Protein AF-A0A535UM42-F1 (afdb_monomer)

Structure (mmCIF, N/CA/C/O backbone):
data_AF-A0A535UM42-F1
#
_entry.id   AF-A0A535UM42-F1
#
loop_
_atom_site.group_PDB
_atom_site.id
_atom_site.type_symbol
_atom_site.label_atom_id
_atom_site.label_alt_id
_atom_site.label_comp_id
_atom_site.label_asym_id
_atom_site.label_entity_id
_atom_site.label_seq_id
_atom_site.pdbx_PDB_ins_code
_atom_site.Cartn_x
_atom_site.Cartn_y
_atom_site.Cartn_z
_atom_site.occupancy
_atom_site.B_iso_or_equiv
_atom_site.auth_seq_id
_atom_site.auth_comp_id
_atom_site.auth_asym_id
_atom_site.auth_atom_id
_atom_site.pdbx_PDB_model_num
ATOM 1 N N . MET A 1 1 ? -5.999 -34.516 -8.305 1.00 43.16 1 MET A N 1
ATOM 2 C CA . MET A 1 1 ? -6.996 -33.523 -7.852 1.00 43.16 1 MET A CA 1
ATOM 3 C C . MET A 1 1 ? -6.988 -32.367 -8.840 1.00 43.16 1 MET A C 1
ATOM 5 O O . MET A 1 1 ? -6.041 -31.592 -8.797 1.00 43.16 1 MET A O 1
ATOM 9 N N . PRO A 1 2 ? -7.927 -32.287 -9.797 1.00 43.88 2 PRO A N 1
ATOM 10 C CA . PRO A 1 2 ? -8.002 -31.132 -10.685 1.00 43.88 2 PRO A CA 1
ATOM 11 C C . PRO A 1 2 ? -8.556 -29.929 -9.908 1.00 43.88 2 PRO A C 1
ATOM 13 O O . PRO A 1 2 ? -9.569 -30.045 -9.222 1.00 43.88 2 PRO A O 1
ATOM 16 N N . LEU A 1 3 ? -7.869 -28.789 -9.988 1.00 51.19 3 LEU A N 1
ATOM 17 C CA . LEU A 1 3 ? -8.330 -27.525 -9.419 1.00 51.19 3 LEU A CA 1
ATOM 18 C C . LEU A 1 3 ? -9.319 -26.893 -10.398 1.00 51.19 3 LEU A C 1
ATOM 20 O O . LEU A 1 3 ? -8.934 -26.428 -11.470 1.00 51.19 3 LEU A O 1
ATOM 24 N N . THR A 1 4 ? -10.599 -26.903 -10.044 1.00 70.12 4 THR A N 1
ATOM 25 C CA . THR A 1 4 ? -11.629 -26.193 -10.804 1.00 70.12 4 THR A CA 1
ATOM 26 C C . THR A 1 4 ? -11.420 -24.686 -10.624 1.00 70.12 4 THR A C 1
ATOM 28 O O . THR A 1 4 ? -11.377 -24.226 -9.479 1.00 70.12 4 THR A O 1
ATOM 31 N N . PRO A 1 5 ? -11.279 -23.896 -11.704 1.00 67.00 5 PRO A N 1
ATOM 32 C CA . PRO A 1 5 ? -11.129 -22.452 -11.583 1.00 67.00 5 PRO A CA 1
ATOM 33 C C . PRO A 1 5 ? -12.396 -21.833 -10.963 1.00 67.00 5 PRO A C 1
ATOM 35 O O . PRO A 1 5 ? -13.506 -22.277 -11.276 1.00 67.00 5 PRO A O 1
ATOM 38 N N . PRO A 1 6 ? -12.254 -20.823 -10.083 1.00 68.94 6 PRO A N 1
ATOM 39 C CA . PRO A 1 6 ? -13.384 -20.207 -9.400 1.00 68.94 6 PRO A CA 1
ATOM 40 C C . PRO A 1 6 ? -14.360 -19.604 -10.409 1.00 68.94 6 PRO A C 1
ATOM 42 O O . PRO A 1 6 ? -13.965 -19.008 -11.417 1.00 68.94 6 PRO A O 1
ATOM 45 N N . SER A 1 7 ? -15.656 -19.762 -10.141 1.00 79.19 7 SER A N 1
ATOM 46 C CA . SER A 1 7 ? -16.678 -19.277 -11.058 1.00 79.19 7 SER A CA 1
ATOM 47 C C . SER A 1 7 ? -16.672 -17.747 -11.106 1.00 79.19 7 SER A C 1
ATOM 49 O O . SER A 1 7 ? -16.375 -17.069 -10.121 1.00 79.19 7 SER A O 1
ATOM 51 N N . ARG A 1 8 ? -17.087 -17.167 -12.241 1.00 66.38 8 ARG A N 1
ATOM 52 C CA . ARG A 1 8 ? -17.310 -15.712 -12.372 1.00 66.38 8 ARG A CA 1
ATOM 53 C C . ARG A 1 8 ? -18.204 -15.167 -11.244 1.00 66.38 8 ARG A C 1
ATOM 55 O O . ARG A 1 8 ? -18.044 -14.024 -10.835 1.00 66.38 8 ARG A O 1
ATOM 62 N N . ARG A 1 9 ? -19.134 -15.979 -10.727 1.00 69.19 9 ARG A N 1
ATOM 63 C CA . ARG A 1 9 ? -20.017 -15.623 -9.607 1.00 69.19 9 ARG A CA 1
ATOM 64 C C . ARG A 1 9 ? -19.273 -15.530 -8.276 1.00 69.19 9 ARG A C 1
ATOM 66 O O . ARG A 1 9 ? -19.577 -14.629 -7.501 1.00 69.19 9 ARG A O 1
ATOM 73 N N . ASP A 1 10 ? -18.293 -16.398 -8.044 1.00 65.94 10 ASP A N 1
ATOM 74 C CA . ASP A 1 10 ? -17.442 -16.345 -6.851 1.00 65.94 10 ASP A CA 1
ATOM 75 C C . ASP A 1 10 ? -16.506 -15.140 -6.911 1.00 65.94 10 ASP A C 1
ATOM 77 O O . ASP A 1 10 ? -16.417 -14.388 -5.948 1.00 65.94 10 ASP A O 1
ATOM 81 N N . LEU A 1 11 ? -15.924 -14.865 -8.082 1.00 66.00 11 LEU A N 1
ATOM 82 C CA . LEU A 1 11 ? -15.134 -13.652 -8.324 1.00 66.00 11 LEU A CA 1
ATOM 83 C C . LEU A 1 11 ? -15.949 -12.369 -8.105 1.00 66.00 11 LEU A C 1
ATOM 85 O O . LEU 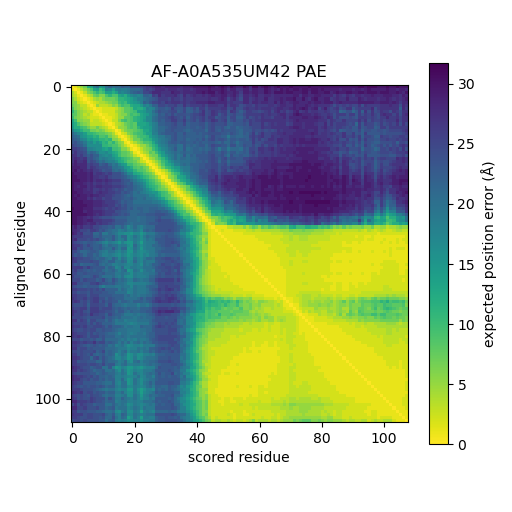A 1 11 ? -15.449 -11.424 -7.503 1.00 66.00 11 LEU A O 1
ATOM 89 N N . LEU A 1 12 ? -17.212 -12.329 -8.542 1.00 67.88 12 LEU A N 1
ATOM 90 C CA . LEU A 1 12 ? -18.098 -11.180 -8.320 1.00 67.88 12 LEU A CA 1
ATOM 91 C C . LEU A 1 12 ? -18.552 -11.058 -6.860 1.00 67.88 12 LEU A C 1
ATOM 93 O O . LEU A 1 12 ? -18.670 -9.944 -6.357 1.00 67.88 12 LEU A O 1
ATOM 97 N N . ARG A 1 13 ? -18.775 -12.172 -6.154 1.00 60.50 13 ARG A N 1
ATOM 98 C CA . ARG A 1 13 ? -19.136 -12.158 -4.730 1.00 60.50 13 ARG A CA 1
ATOM 99 C C . ARG A 1 13 ? -17.964 -11.668 -3.875 1.00 60.50 13 ARG A C 1
ATOM 101 O O . ARG A 1 13 ? -18.158 -10.775 -3.054 1.00 60.50 13 ARG A O 1
ATOM 108 N N . THR A 1 14 ? -16.751 -12.149 -4.131 1.00 57.66 14 THR A N 1
ATOM 109 C CA . THR A 1 14 ? -15.534 -11.663 -3.460 1.00 57.66 14 THR A CA 1
ATOM 110 C C . THR A 1 14 ? -15.194 -10.227 -3.877 1.00 57.66 14 THR A C 1
ATOM 112 O O . THR A 1 14 ? -14.851 -9.401 -3.036 1.00 57.66 14 THR A O 1
ATOM 115 N N . GLY A 1 15 ? -15.387 -9.878 -5.154 1.00 50.38 15 GLY A N 1
ATOM 116 C CA . GLY A 1 15 ? -15.201 -8.518 -5.669 1.00 50.38 15 GLY A CA 1
ATOM 117 C C . GLY A 1 15 ? -16.194 -7.503 -5.094 1.00 50.38 15 GLY A C 1
ATOM 118 O O . GLY A 1 15 ? -15.824 -6.360 -4.849 1.00 50.38 15 GLY A O 1
ATOM 119 N N . SER A 1 16 ? -17.433 -7.912 -4.801 1.00 51.22 16 SER A N 1
ATOM 120 C CA . SER A 1 16 ? -18.438 -7.043 -4.170 1.00 51.22 16 SER A CA 1
ATOM 121 C C . SER A 1 16 ? -18.117 -6.705 -2.708 1.00 51.22 16 SER A C 1
ATOM 123 O O . SER A 1 16 ? -18.432 -5.604 -2.258 1.00 51.22 16 SER A O 1
ATOM 125 N N . ALA A 1 17 ? -17.415 -7.592 -1.993 1.00 51.47 17 ALA A N 1
ATOM 126 C CA . ALA A 1 17 ? -16.904 -7.307 -0.652 1.00 51.47 17 ALA A CA 1
ATOM 127 C C . ALA A 1 17 ? -15.760 -6.272 -0.675 1.00 51.47 17 ALA A C 1
ATOM 129 O O . ALA A 1 17 ? -15.673 -5.438 0.220 1.00 51.47 17 ALA A O 1
ATOM 130 N N . LEU A 1 18 ? -14.937 -6.272 -1.731 1.00 47.34 18 LEU A N 1
ATOM 131 C CA . LEU A 1 18 ? -13.867 -5.286 -1.942 1.00 47.34 18 LEU A CA 1
ATOM 132 C C . LEU A 1 18 ? -14.400 -3.942 -2.473 1.00 47.34 18 LEU A C 1
ATOM 134 O O . LEU A 1 18 ? -13.938 -2.883 -2.054 1.00 47.34 18 LEU A O 1
ATOM 138 N N . ALA A 1 19 ? -15.416 -3.957 -3.341 1.00 44.16 19 ALA A N 1
ATOM 139 C CA . ALA A 1 19 ? -16.046 -2.741 -3.866 1.00 44.16 19 ALA A CA 1
ATOM 140 C C . ALA A 1 19 ? -16.852 -1.971 -2.800 1.00 44.16 19 ALA A C 1
ATOM 142 O O . ALA A 1 19 ? -16.964 -0.746 -2.875 1.00 44.16 19 ALA A O 1
ATOM 143 N N . GLY A 1 20 ? -17.370 -2.661 -1.778 1.00 44.41 20 GLY A N 1
ATOM 144 C CA . GLY A 1 20 ? -18.092 -2.037 -0.665 1.00 44.41 20 GLY A CA 1
ATOM 145 C C . GLY A 1 20 ? -17.234 -1.102 0.196 1.00 44.41 20 GLY A C 1
ATOM 146 O O . GLY A 1 20 ? -17.762 -0.146 0.757 1.00 44.41 20 GLY A O 1
ATOM 147 N N . ALA A 1 21 ? -15.916 -1.319 0.254 1.00 46.62 21 ALA A N 1
ATOM 148 C CA . ALA A 1 21 ? -15.001 -0.466 1.016 1.00 46.62 21 ALA A CA 1
ATOM 149 C C . ALA A 1 21 ? -14.647 0.849 0.290 1.00 46.62 21 ALA A C 1
ATOM 151 O O . ALA A 1 21 ? -14.282 1.827 0.935 1.00 46.62 21 ALA A O 1
ATOM 152 N N . VAL A 1 22 ? -14.798 0.905 -1.040 1.00 47.25 22 VAL A N 1
ATOM 153 C CA . VAL A 1 22 ? -14.479 2.095 -1.858 1.00 47.25 22 VAL A CA 1
ATOM 154 C C . VAL A 1 22 ? -15.709 2.999 -2.065 1.00 47.25 22 VAL A C 1
ATOM 156 O O . VAL A 1 22 ? -15.577 4.180 -2.377 1.00 47.25 22 VAL A O 1
ATOM 159 N N . ALA A 1 23 ? -16.922 2.491 -1.828 1.00 44.56 23 ALA A N 1
ATOM 160 C CA . ALA A 1 23 ? -18.171 3.209 -2.102 1.00 44.56 23 ALA A CA 1
ATOM 161 C C . ALA A 1 23 ? -18.612 4.222 -1.022 1.00 44.56 23 ALA A C 1
ATOM 163 O O . ALA A 1 23 ? -19.645 4.868 -1.189 1.00 44.56 23 ALA A O 1
ATOM 164 N N . LEU A 1 24 ? -17.858 4.408 0.067 1.00 51.00 24 LEU A N 1
ATOM 165 C CA . LEU A 1 24 ? -18.220 5.369 1.125 1.00 51.00 24 LEU A CA 1
ATOM 166 C C . LEU A 1 24 ? -17.701 6.801 0.887 1.00 51.00 24 LEU A C 1
ATOM 168 O O . LEU A 1 24 ? -17.982 7.681 1.693 1.00 51.00 24 LEU A O 1
ATOM 172 N N . GLY A 1 25 ? -16.983 7.061 -0.214 1.00 48.00 25 GLY A N 1
ATOM 173 C CA . GLY A 1 25 ? -16.329 8.357 -0.454 1.00 48.00 25 GLY A CA 1
ATOM 174 C C . GLY A 1 25 ? -16.823 9.197 -1.639 1.00 48.00 25 GLY A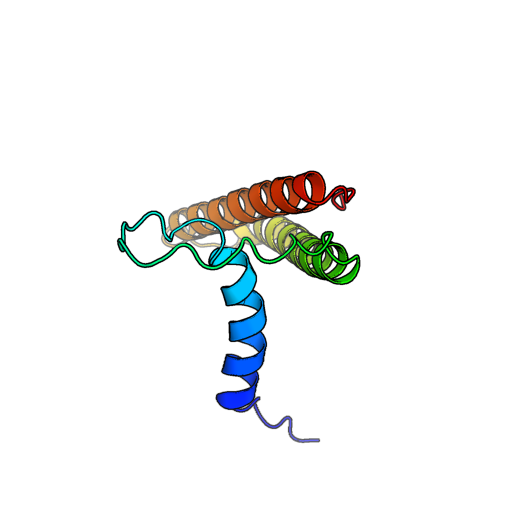 C 1
ATOM 175 O O . GLY A 1 25 ? -16.355 10.320 -1.783 1.00 48.00 25 GLY A O 1
ATOM 176 N N . ALA A 1 26 ? -17.719 8.703 -2.504 1.00 46.78 26 ALA A N 1
ATOM 177 C CA . ALA A 1 26 ? -17.921 9.322 -3.828 1.00 46.78 26 ALA A CA 1
ATOM 178 C C . ALA A 1 26 ? -19.379 9.539 -4.282 1.00 46.78 26 ALA A C 1
ATOM 180 O O . ALA A 1 26 ? -19.624 9.704 -5.473 1.00 46.78 26 ALA A O 1
ATOM 181 N N . CYS A 1 27 ? -20.347 9.614 -3.366 1.00 42.75 27 CYS A N 1
ATOM 182 C CA . CYS A 1 27 ? -21.722 10.016 -3.706 1.00 42.75 27 CYS A CA 1
ATOM 183 C C . CYS A 1 27 ? -22.076 11.389 -3.115 1.00 42.75 27 CYS A C 1
ATOM 185 O O . CYS A 1 27 ? -23.105 11.561 -2.468 1.00 42.75 27 CYS A O 1
ATOM 187 N N . GLY A 1 28 ? -21.214 12.382 -3.350 1.00 49.31 28 GLY A N 1
ATOM 188 C CA . GLY A 1 28 ? -21.580 13.797 -3.282 1.00 49.31 28 GLY A CA 1
ATOM 189 C C . GLY A 1 28 ? -22.345 14.181 -4.547 1.00 49.31 28 GLY A C 1
ATOM 190 O O . GLY A 1 28 ? -21.782 14.785 -5.452 1.00 49.31 28 GLY A O 1
ATOM 191 N N . GLY A 1 29 ? -23.604 13.759 -4.643 1.00 39.69 29 GLY A N 1
ATOM 192 C CA . GLY A 1 29 ? -24.477 14.029 -5.782 1.00 39.69 29 GLY A CA 1
ATOM 193 C C . GLY A 1 29 ? -25.897 14.276 -5.298 1.00 39.69 29 GLY A C 1
ATOM 194 O O . GLY A 1 29 ? -26.603 13.350 -4.912 1.00 39.69 29 GLY A O 1
ATOM 195 N N . SER A 1 30 ? -26.278 15.547 -5.281 1.00 50.06 30 SER A N 1
ATOM 196 C CA . SER A 1 30 ? -27.561 16.085 -4.846 1.00 50.06 30 SER A CA 1
ATOM 197 C C . SER A 1 30 ? -28.753 15.381 -5.503 1.00 50.06 30 SER A C 1
ATOM 199 O O . SER A 1 30 ? -29.019 15.577 -6.686 1.00 50.06 30 SER A O 1
ATOM 201 N N . VAL A 1 31 ? -29.529 14.633 -4.719 1.00 43.78 31 VAL A N 1
ATOM 202 C CA . VAL A 1 31 ? -30.914 14.290 -5.058 1.00 43.78 31 VAL A CA 1
ATOM 203 C C . VAL A 1 31 ? -31.786 14.789 -3.914 1.00 43.78 31 VAL A C 1
ATOM 205 O O . VAL A 1 31 ? -31.763 14.248 -2.811 1.00 43.78 31 VAL A O 1
ATOM 208 N N . ALA A 1 32 ? -32.519 15.870 -4.178 1.00 49.59 32 ALA A N 1
ATOM 209 C CA . ALA A 1 32 ? -33.555 16.393 -3.301 1.00 49.59 32 ALA A CA 1
ATOM 210 C C . ALA A 1 32 ? -34.726 15.396 -3.256 1.00 49.59 32 ALA A C 1
ATOM 212 O O . ALA A 1 32 ? -35.654 15.454 -4.056 1.00 49.59 32 ALA A O 1
ATOM 213 N N . GLY A 1 33 ? -34.647 14.445 -2.331 1.00 43.00 33 GLY A N 1
ATOM 214 C CA . GLY A 1 33 ? -35.748 13.601 -1.875 1.00 43.00 33 GLY A CA 1
ATOM 215 C C . GLY A 1 33 ? -35.813 13.666 -0.347 1.00 43.00 33 GLY A C 1
ATOM 216 O O . GLY A 1 33 ? -34.818 14.055 0.271 1.00 43.00 33 GLY A O 1
ATOM 217 N N . PRO A 1 34 ? -36.956 13.337 0.286 1.00 45.47 34 PRO A N 1
ATOM 218 C CA . PRO A 1 34 ? -37.078 13.380 1.740 1.00 45.47 34 PRO A CA 1
ATOM 219 C C . PRO A 1 34 ? -35.934 12.578 2.356 1.00 45.47 34 PRO A C 1
ATOM 221 O O . PRO A 1 34 ? -35.750 11.406 2.024 1.00 45.47 34 PRO A O 1
ATOM 224 N N . ALA A 1 35 ? -35.140 13.253 3.192 1.00 47.53 35 ALA A N 1
ATOM 225 C CA . ALA A 1 35 ? -33.934 12.699 3.783 1.00 47.53 35 ALA A CA 1
ATOM 226 C C . ALA A 1 35 ? -34.261 11.322 4.382 1.00 47.53 35 ALA A C 1
ATOM 228 O O . ALA A 1 35 ? -35.098 11.250 5.292 1.00 47.53 35 ALA A O 1
ATOM 229 N N . PRO A 1 36 ? -33.660 10.219 3.893 1.00 46.38 36 PRO A N 1
ATOM 230 C CA . PRO A 1 36 ? -33.799 8.956 4.586 1.00 46.38 36 PRO A CA 1
ATOM 231 C C . PRO A 1 36 ? -33.245 9.200 5.984 1.00 46.38 36 PRO A 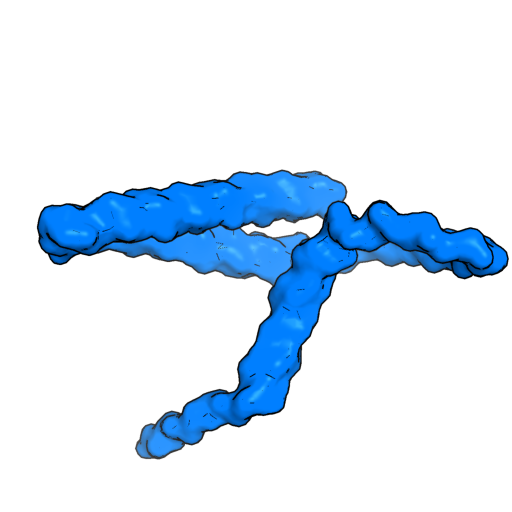C 1
ATOM 233 O O . PRO A 1 36 ? -32.105 9.645 6.129 1.00 46.38 36 PRO A O 1
ATOM 236 N N . LYS A 1 37 ? -34.095 8.994 7.002 1.00 46.94 37 LYS A N 1
ATOM 237 C CA . LYS A 1 37 ? -33.716 9.052 8.417 1.00 46.94 37 LYS A CA 1
ATOM 238 C C . LYS A 1 37 ? -32.334 8.436 8.540 1.00 46.94 37 LYS A C 1
ATOM 240 O O . LYS A 1 37 ? -32.174 7.284 8.135 1.00 46.94 37 LYS A O 1
ATOM 245 N N . ALA A 1 38 ? -31.373 9.226 9.023 1.00 50.62 38 ALA A N 1
ATOM 246 C CA . ALA A 1 38 ? -29.997 8.807 9.212 1.00 50.62 38 ALA A CA 1
ATOM 247 C C . ALA A 1 38 ? -30.009 7.410 9.832 1.00 50.62 38 ALA A C 1
ATOM 249 O O . ALA A 1 38 ? -30.413 7.222 10.982 1.00 50.62 38 ALA A O 1
ATOM 250 N N . ARG A 1 39 ? -29.682 6.409 9.010 1.00 44.59 39 ARG A N 1
ATOM 251 C CA . ARG A 1 39 ? -29.536 5.036 9.464 1.00 44.59 39 ARG A CA 1
ATOM 252 C C . ARG A 1 39 ? -28.442 5.117 10.508 1.00 44.59 39 ARG A C 1
ATOM 254 O O . ARG A 1 39 ? -27.360 5.597 10.176 1.00 44.59 39 ARG A O 1
ATOM 261 N N . ALA A 1 40 ? -28.766 4.743 11.747 1.00 45.91 40 ALA A N 1
ATOM 262 C CA . ALA A 1 40 ? -27.811 4.685 12.841 1.00 45.91 40 ALA A CA 1
ATOM 263 C C . ALA A 1 40 ? -26.487 4.164 12.282 1.00 45.91 40 ALA A C 1
ATOM 265 O O . ALA A 1 40 ? -26.459 3.083 11.684 1.00 45.91 40 ALA A O 1
ATOM 266 N N . THR A 1 41 ? -25.443 4.989 12.361 1.00 46.69 41 THR A N 1
ATOM 267 C CA . THR A 1 41 ? -24.089 4.620 11.971 1.00 46.69 41 THR A CA 1
ATOM 268 C C . THR A 1 41 ? -23.741 3.404 12.805 1.00 46.69 41 THR A C 1
ATOM 270 O O . THR A 1 41 ? -23.450 3.535 13.993 1.00 46.69 41 THR A O 1
ATOM 273 N N . ALA A 1 42 ? -23.894 2.214 12.221 1.00 54.91 42 ALA A N 1
ATOM 274 C CA . ALA A 1 42 ? -23.492 0.983 12.865 1.00 54.91 42 ALA A CA 1
ATOM 275 C C . ALA A 1 42 ? -22.035 1.184 13.264 1.00 54.91 42 ALA A C 1
ATOM 277 O O . ALA A 1 42 ? -21.212 1.544 12.418 1.00 54.91 42 ALA A O 1
ATOM 278 N N . THR A 1 43 ? -21.749 1.034 14.555 1.00 58.78 43 THR A N 1
ATOM 279 C CA . THR A 1 43 ? -20.387 1.057 15.074 1.00 58.78 43 THR A CA 1
ATOM 280 C C . THR A 1 43 ? -19.545 0.174 14.157 1.00 58.78 43 THR A C 1
ATOM 282 O O . THR A 1 43 ? -19.988 -0.947 13.869 1.00 58.78 43 THR A O 1
ATOM 285 N N . PRO A 1 44 ? -18.401 0.658 13.637 1.00 58.34 44 PRO A N 1
ATOM 286 C CA . PRO A 1 44 ? -17.529 -0.145 12.799 1.00 58.34 44 PRO A CA 1
ATOM 287 C C . PRO A 1 44 ? -17.360 -1.530 13.407 1.00 58.34 44 PRO A C 1
ATOM 289 O O . PRO A 1 44 ? -16.917 -1.670 14.546 1.00 58.34 44 PRO A O 1
ATOM 292 N N . THR A 1 45 ? -17.815 -2.557 12.694 1.00 76.12 45 THR A N 1
ATOM 293 C CA . THR A 1 45 ? -17.752 -3.910 13.246 1.00 76.12 45 THR A CA 1
ATOM 294 C C . THR A 1 45 ? -16.286 -4.319 13.361 1.00 76.12 45 THR A C 1
ATOM 296 O O . THR A 1 45 ? -15.490 -4.015 12.472 1.00 76.12 45 THR A O 1
ATOM 299 N N . ALA A 1 46 ? -15.924 -5.059 14.412 1.00 82.81 46 ALA A N 1
ATOM 300 C CA . ALA A 1 46 ? -14.594 -5.665 14.530 1.00 82.81 46 ALA A CA 1
ATOM 301 C C . ALA A 1 46 ? -14.205 -6.466 13.265 1.00 82.81 46 ALA A C 1
ATOM 303 O O . ALA A 1 46 ? -13.034 -6.530 12.901 1.00 82.81 46 ALA A O 1
ATOM 304 N N . GLY A 1 47 ? -15.197 -7.004 12.542 1.00 87.69 47 GLY A N 1
ATOM 305 C CA . GLY A 1 47 ? -15.005 -7.658 11.249 1.00 87.69 47 GLY A CA 1
ATOM 306 C C . GLY A 1 47 ? -14.508 -6.732 10.132 1.00 87.69 47 GLY A C 1
ATOM 307 O O . GLY A 1 47 ? -13.693 -7.162 9.323 1.00 87.69 47 GLY A O 1
ATOM 308 N N . ALA A 1 48 ? -14.937 -5.466 10.093 1.00 90.69 48 ALA A N 1
ATOM 309 C CA . ALA A 1 48 ? -14.445 -4.497 9.111 1.00 90.69 48 ALA A CA 1
ATOM 310 C C . ALA A 1 48 ? -12.966 -4.166 9.351 1.00 90.69 48 ALA A C 1
ATOM 312 O O . ALA A 1 48 ? -12.174 -4.202 8.413 1.00 90.69 48 ALA A O 1
ATOM 313 N N . VAL A 1 49 ? -12.585 -3.919 10.610 1.00 93.94 49 VAL A N 1
ATOM 314 C CA . VAL A 1 49 ? -11.178 -3.712 10.988 1.00 93.94 49 VAL A CA 1
ATOM 315 C C . VAL A 1 49 ? -10.341 -4.938 10.625 1.00 93.94 49 VAL A C 1
ATOM 317 O O . VAL A 1 49 ? -9.310 -4.791 9.980 1.00 93.94 49 VAL A O 1
ATOM 320 N N . HIS A 1 50 ? -10.814 -6.145 10.953 1.00 93.00 50 HIS A N 1
ATOM 321 C CA . HIS A 1 50 ? -10.107 -7.386 10.633 1.00 93.00 50 HIS A CA 1
ATOM 322 C C . HIS A 1 50 ? -9.886 -7.582 9.125 1.00 93.00 50 HIS A C 1
ATOM 324 O O . HIS A 1 50 ? -8.792 -7.946 8.705 1.00 93.00 50 HIS A O 1
ATOM 330 N N . LEU A 1 51 ? -10.902 -7.312 8.300 1.00 96.81 51 LEU A N 1
ATOM 331 C CA . LEU A 1 51 ? -10.797 -7.450 6.847 1.00 96.81 51 LEU A CA 1
ATOM 332 C C . LEU A 1 51 ? -9.827 -6.427 6.235 1.00 96.81 51 LEU A C 1
ATOM 334 O O . LEU A 1 51 ? -9.038 -6.773 5.356 1.00 96.81 51 LEU A O 1
ATOM 338 N N . LEU A 1 52 ? -9.861 -5.177 6.704 1.00 97.44 52 LEU A N 1
ATOM 339 C CA . LEU A 1 52 ? -8.920 -4.150 6.252 1.00 97.44 52 LEU A CA 1
ATOM 340 C C . LEU A 1 52 ? -7.482 -4.482 6.661 1.00 97.44 52 LEU A C 1
ATOM 342 O O . LEU A 1 52 ? -6.560 -4.256 5.881 1.00 97.44 52 LEU A O 1
ATOM 346 N N . ASP A 1 53 ? -7.291 -5.054 7.848 1.00 96.25 53 ASP A N 1
ATOM 347 C CA . ASP A 1 53 ? -5.970 -5.449 8.330 1.00 96.25 53 ASP A CA 1
ATOM 348 C C . ASP A 1 53 ? -5.395 -6.639 7.541 1.00 96.25 53 ASP A C 1
ATOM 350 O O . ASP A 1 53 ? -4.223 -6.639 7.170 1.00 96.25 53 ASP A O 1
ATOM 354 N N . GLN A 1 54 ? -6.234 -7.605 7.149 1.00 98.06 54 GLN A N 1
ATOM 355 C CA . GLN A 1 54 ? -5.827 -8.658 6.211 1.00 98.06 54 GLN A CA 1
ATOM 356 C C . GLN A 1 54 ? -5.380 -8.089 4.858 1.00 98.06 54 GLN A C 1
ATOM 358 O O . GLN A 1 54 ? -4.374 -8.535 4.305 1.00 98.06 54 GLN A O 1
ATOM 363 N N . ALA A 1 55 ? -6.093 -7.092 4.325 1.00 98.25 55 ALA A N 1
ATOM 364 C CA . ALA A 1 55 ? -5.672 -6.412 3.102 1.00 98.25 55 ALA A CA 1
ATOM 365 C C . ALA A 1 55 ? -4.330 -5.680 3.294 1.00 98.25 55 ALA A C 1
ATOM 367 O O . ALA A 1 55 ? -3.477 -5.724 2.409 1.00 98.25 55 ALA A O 1
ATOM 368 N N . LEU A 1 56 ? -4.101 -5.073 4.462 1.00 98.44 56 LEU A N 1
ATOM 369 C CA . LEU A 1 56 ? -2.847 -4.390 4.785 1.00 98.44 56 LEU A CA 1
ATOM 370 C C . LEU A 1 56 ? -1.649 -5.355 4.796 1.00 98.44 56 LEU A C 1
ATOM 372 O O . LEU A 1 56 ? -0.603 -5.043 4.225 1.00 98.44 56 LEU A O 1
ATOM 376 N N . VAL A 1 57 ? -1.821 -6.565 5.337 1.00 98.19 57 VAL A N 1
ATOM 377 C CA . VAL A 1 57 ? -0.801 -7.632 5.288 1.00 98.19 57 VAL A CA 1
ATOM 378 C C . VAL A 1 57 ? -0.454 -8.029 3.846 1.00 98.19 57 VAL A C 1
ATOM 380 O O . VAL A 1 57 ? 0.716 -8.271 3.522 1.00 98.19 57 VAL A O 1
ATOM 383 N N . VAL A 1 58 ? -1.448 -8.072 2.954 1.00 98.44 58 VAL A N 1
ATOM 384 C CA . VAL A 1 58 ? -1.221 -8.356 1.528 1.00 98.44 58 VAL A CA 1
ATOM 385 C C . VAL A 1 58 ? -0.416 -7.236 0.868 1.00 98.44 58 VAL A C 1
ATOM 387 O O . VAL A 1 58 ? 0.51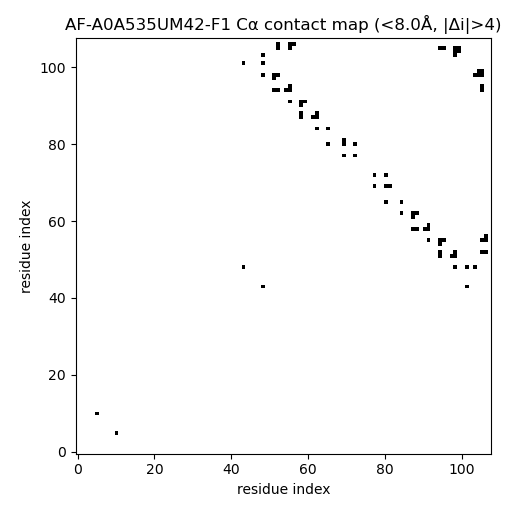6 -7.528 0.11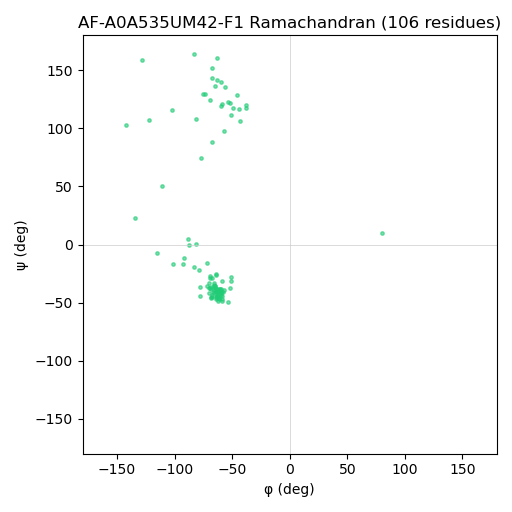4 1.00 98.44 58 VAL A O 1
ATOM 390 N N . GLU A 1 59 ? -0.703 -5.970 1.179 1.00 98.44 59 GLU A N 1
ATOM 391 C CA . GLU A 1 59 ? 0.073 -4.836 0.663 1.00 98.44 59 GLU A CA 1
ATOM 392 C C . GLU A 1 59 ? 1.526 -4.863 1.166 1.00 98.44 59 GLU A C 1
ATOM 394 O O . GLU A 1 59 ? 2.448 -4.663 0.376 1.00 98.44 59 GLU A O 1
ATOM 399 N N . HIS A 1 60 ? 1.776 -5.213 2.434 1.00 98.50 60 HIS A N 1
ATOM 400 C CA . HIS A 1 60 ? 3.144 -5.390 2.951 1.00 98.50 60 HIS A CA 1
ATOM 401 C C . HIS A 1 60 ? 3.900 -6.499 2.222 1.00 98.50 60 HIS A C 1
ATOM 403 O O . HIS A 1 60 ? 5.030 -6.293 1.773 1.00 98.50 60 HIS A O 1
ATOM 409 N N . THR A 1 61 ? 3.256 -7.651 2.040 1.00 97.69 61 THR A N 1
ATOM 410 C CA . THR A 1 61 ? 3.841 -8.776 1.299 1.00 97.69 61 THR A CA 1
ATOM 411 C C . THR A 1 61 ? 4.149 -8.385 -0.146 1.00 97.69 61 THR A C 1
ATOM 413 O O . THR A 1 61 ? 5.215 -8.705 -0.672 1.00 97.69 61 THR A O 1
ATOM 416 N N . THR A 1 62 ? 3.248 -7.637 -0.782 1.00 97.00 62 THR A N 1
ATOM 417 C CA . THR A 1 62 ? 3.410 -7.186 -2.167 1.00 97.00 62 THR A CA 1
ATOM 418 C C . THR A 1 62 ? 4.538 -6.165 -2.293 1.00 97.00 62 THR A C 1
ATOM 420 O O . THR A 1 62 ? 5.405 -6.307 -3.152 1.00 97.00 62 THR A O 1
ATOM 423 N N . LEU A 1 63 ? 4.602 -5.173 -1.404 1.00 97.12 63 LEU A N 1
ATOM 424 C CA . LEU A 1 63 ? 5.685 -4.188 -1.372 1.00 97.12 63 LEU A CA 1
ATOM 425 C C . LEU A 1 63 ? 7.048 -4.835 -1.120 1.00 97.12 63 LEU A C 1
ATOM 427 O O . LEU A 1 63 ? 8.035 -4.447 -1.751 1.00 97.12 63 LEU A O 1
ATOM 431 N N . TYR A 1 64 ? 7.101 -5.848 -0.253 1.00 96.31 64 TYR A N 1
ATOM 432 C CA . TYR A 1 64 ? 8.302 -6.650 -0.049 1.00 96.31 64 TYR A CA 1
ATOM 433 C C . TYR A 1 64 ? 8.693 -7.418 -1.319 1.00 96.31 64 TYR A C 1
ATOM 435 O O . TYR A 1 64 ? 9.848 -7.378 -1.734 1.00 96.31 64 TYR A O 1
ATOM 443 N N . ALA A 1 65 ? 7.736 -8.036 -2.016 1.00 95.69 65 ALA A N 1
ATOM 444 C CA . ALA A 1 65 ? 8.010 -8.692 -3.293 1.00 95.69 65 ALA A CA 1
ATOM 445 C C . ALA A 1 65 ? 8.547 -7.708 -4.350 1.00 95.69 65 ALA A C 1
ATOM 447 O O . ALA A 1 65 ? 9.493 -8.037 -5.062 1.00 95.69 65 ALA A O 1
ATOM 448 N N . TYR A 1 66 ? 8.016 -6.481 -4.421 1.00 94.75 66 TYR A N 1
ATOM 449 C CA . TYR A 1 66 ? 8.553 -5.437 -5.302 1.00 94.75 66 TYR A CA 1
ATOM 450 C C . TYR A 1 66 ? 9.964 -4.993 -4.902 1.00 94.75 66 TYR A C 1
ATOM 452 O O . TYR A 1 66 ? 10.763 -4.699 -5.787 1.00 94.75 66 TYR A O 1
ATOM 460 N N . SER A 1 67 ? 10.302 -4.934 -3.609 1.00 91.25 67 SER A N 1
ATOM 461 C CA . SER A 1 67 ? 11.653 -4.541 -3.180 1.00 91.25 67 SER A CA 1
ATOM 462 C C . SER A 1 67 ? 12.713 -5.556 -3.624 1.00 91.25 67 SER A C 1
ATOM 464 O O . SER A 1 67 ? 13.801 -5.159 -4.039 1.00 91.25 67 SER A O 1
ATOM 466 N N . LEU A 1 68 ? 12.363 -6.845 -3.627 1.00 90.75 68 LEU A N 1
ATOM 467 C CA . LEU A 1 68 ? 13.214 -7.921 -4.133 1.00 90.75 68 LEU A CA 1
A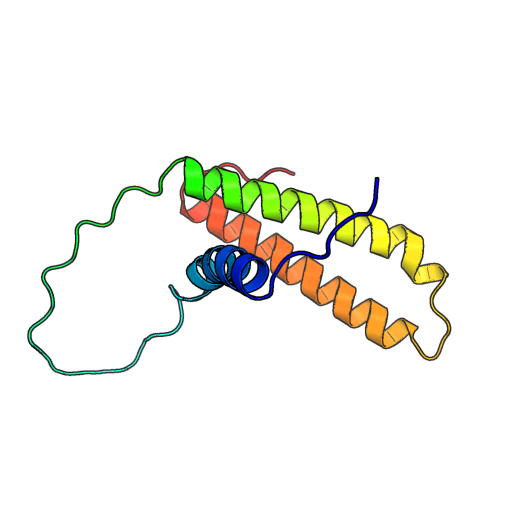TOM 468 C C . LEU A 1 68 ? 13.198 -8.001 -5.667 1.00 90.75 68 LEU A C 1
ATOM 470 O O . LEU A 1 68 ? 14.241 -8.153 -6.301 1.00 90.75 68 LEU A O 1
ATOM 474 N N . GLY A 1 69 ? 12.011 -7.895 -6.265 1.00 87.12 69 GLY A N 1
ATOM 475 C CA . GLY A 1 69 ? 11.769 -8.151 -7.683 1.00 87.12 69 GLY A CA 1
ATOM 476 C C . GLY A 1 69 ? 12.087 -6.982 -8.610 1.00 87.12 69 GLY A C 1
ATOM 477 O O . GLY A 1 69 ? 12.306 -7.218 -9.794 1.00 87.12 69 GLY A O 1
ATOM 478 N N . VAL A 1 70 ? 12.164 -5.737 -8.112 1.00 81.19 70 VAL A N 1
ATOM 479 C CA . VAL A 1 70 ? 12.364 -4.567 -8.988 1.00 81.19 70 VAL A CA 1
ATOM 480 C C . VAL A 1 70 ? 13.646 -4.656 -9.816 1.00 81.19 70 VAL A C 1
ATOM 482 O O . VAL A 1 70 ? 13.689 -4.201 -10.955 1.00 81.19 70 VAL A O 1
ATOM 485 N N . GLN A 1 71 ? 14.663 -5.313 -9.259 1.00 79.75 71 GLN A N 1
ATOM 486 C CA . GLN A 1 71 ? 15.964 -5.523 -9.893 1.00 79.75 71 GLN A CA 1
ATOM 487 C C . GLN A 1 71 ? 15.926 -6.544 -11.041 1.00 79.75 71 GLN A C 1
ATOM 489 O O . GLN A 1 71 ? 16.857 -6.604 -11.836 1.00 79.75 71 GLN A O 1
ATOM 494 N N . LEU A 1 72 ? 14.860 -7.344 -11.134 1.00 89.19 72 LEU A N 1
ATOM 495 C CA . LEU A 1 72 ? 14.665 -8.345 -12.184 1.00 89.19 72 LEU A CA 1
ATOM 496 C C . LEU A 1 72 ? 13.894 -7.788 -13.388 1.00 89.19 72 LEU A C 1
ATOM 498 O O . LEU A 1 72 ? 13.838 -8.439 -14.432 1.00 89.19 72 LEU A O 1
ATOM 502 N N . PHE A 1 73 ? 13.289 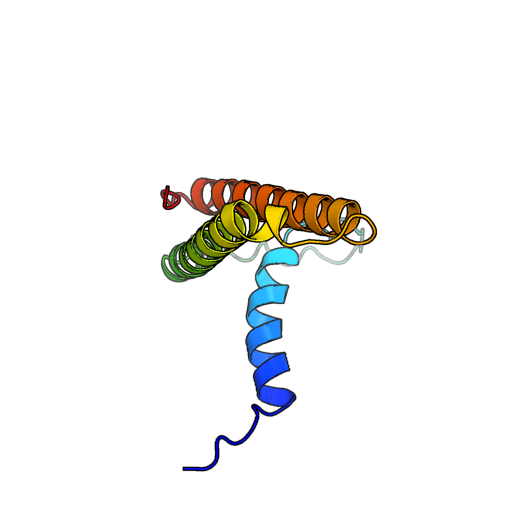-6.601 -13.271 1.00 88.69 73 PHE A N 1
ATOM 503 C CA . PHE A 1 73 ? 12.591 -5.983 -14.393 1.00 88.69 73 PHE A CA 1
ATOM 504 C C . PHE A 1 73 ? 13.594 -5.405 -15.391 1.00 88.69 73 PHE A C 1
ATOM 506 O O . PHE A 1 73 ? 14.469 -4.615 -15.043 1.00 88.69 73 PHE A O 1
ATOM 513 N N . GLY A 1 74 ? 13.426 -5.755 -16.667 1.00 91.75 74 GLY A N 1
ATOM 514 C CA . GLY A 1 74 ? 14.200 -5.152 -17.747 1.00 91.75 74 GLY A CA 1
ATOM 515 C C . GLY A 1 74 ? 13.929 -3.649 -17.874 1.00 91.75 74 GLY A C 1
ATOM 516 O O . GLY A 1 74 ? 12.886 -3.152 -17.435 1.00 91.75 74 GLY A O 1
ATOM 517 N N . ALA A 1 75 ? 14.841 -2.931 -18.536 1.00 89.25 75 ALA A N 1
ATOM 518 C CA . ALA A 1 75 ? 14.791 -1.472 -18.685 1.00 89.25 75 ALA A CA 1
ATOM 519 C C . ALA A 1 75 ? 13.443 -0.946 -19.218 1.00 89.25 75 ALA A C 1
ATOM 521 O O . ALA A 1 75 ? 12.951 0.075 -18.748 1.00 89.25 75 ALA A O 1
ATOM 522 N N . ALA A 1 76 ? 12.806 -1.673 -20.143 1.00 93.12 76 ALA A N 1
ATOM 523 C CA . ALA A 1 76 ? 11.503 -1.300 -20.696 1.00 93.12 76 ALA A CA 1
ATOM 524 C C . ALA A 1 76 ? 10.349 -1.387 -19.674 1.00 93.12 76 ALA A C 1
ATOM 526 O O . ALA A 1 76 ? 9.374 -0.649 -19.775 1.00 93.12 76 ALA A O 1
ATOM 527 N N . THR A 1 77 ? 10.448 -2.277 -18.685 1.00 93.50 77 THR A N 1
ATOM 528 C CA . THR A 1 77 ? 9.386 -2.555 -17.700 1.00 93.50 77 THR A CA 1
ATOM 529 C C . THR A 1 77 ? 9.617 -1.895 -16.341 1.00 93.50 77 THR A C 1
ATOM 531 O O . THR A 1 77 ? 8.673 -1.750 -15.567 1.00 93.50 77 THR A O 1
ATOM 534 N N . ALA A 1 78 ? 10.845 -1.455 -16.048 1.00 90.38 78 ALA A N 1
ATOM 535 C CA . ALA A 1 78 ? 11.199 -0.834 -14.772 1.00 90.38 78 AL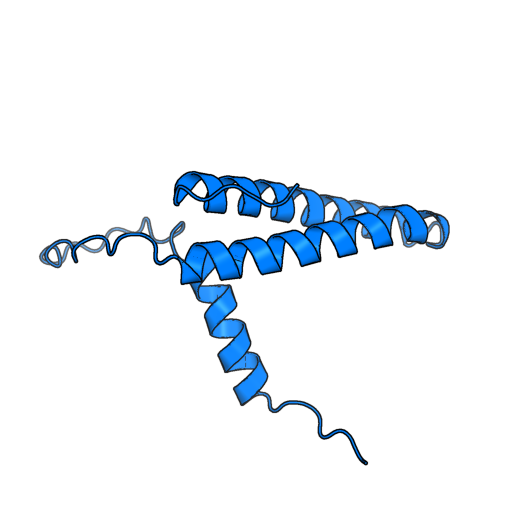A A CA 1
ATOM 536 C C . ALA A 1 78 ? 10.357 0.418 -14.418 1.00 90.38 78 ALA A C 1
ATOM 538 O O . ALA A 1 78 ? 9.952 0.539 -13.255 1.00 90.38 78 ALA A O 1
ATOM 539 N N . PRO A 1 79 ? 10.004 1.316 -15.365 1.00 91.75 79 PRO A N 1
ATOM 540 C CA . PRO A 1 79 ? 9.118 2.443 -15.062 1.00 91.75 79 PRO A CA 1
ATOM 541 C C . PRO A 1 79 ? 7.710 2.001 -14.641 1.00 91.75 79 PRO A C 1
ATOM 543 O O . PRO A 1 79 ? 7.157 2.527 -13.675 1.00 91.75 79 PRO A O 1
ATOM 546 N N . LEU A 1 80 ? 7.150 0.988 -15.314 1.00 94.19 80 LEU A N 1
ATOM 547 C CA . LEU A 1 80 ? 5.824 0.457 -14.990 1.00 94.19 80 LEU A CA 1
ATOM 548 C C . LEU A 1 80 ? 5.820 -0.239 -13.625 1.00 94.19 80 LEU A C 1
ATOM 550 O O . LEU A 1 80 ? 4.939 0.010 -12.807 1.00 94.19 80 LEU A O 1
ATOM 554 N N . ALA A 1 81 ? 6.844 -1.045 -13.342 1.00 93.19 81 ALA A N 1
ATOM 555 C CA . ALA A 1 81 ? 7.016 -1.669 -12.035 1.00 93.19 81 ALA A CA 1
ATOM 556 C C . ALA A 1 81 ? 7.151 -0.633 -10.908 1.00 93.19 81 ALA A C 1
ATOM 558 O O . ALA A 1 81 ? 6.594 -0.809 -9.826 1.00 93.19 81 ALA A O 1
ATOM 559 N N . THR A 1 82 ? 7.850 0.475 -11.171 1.00 92.94 82 THR A N 1
ATOM 560 C CA . THR A 1 82 ? 7.953 1.590 -10.223 1.00 92.94 82 THR A CA 1
ATOM 561 C C . THR A 1 82 ? 6.585 2.216 -9.958 1.00 92.94 82 THR A C 1
ATOM 563 O O . THR A 1 82 ? 6.245 2.438 -8.798 1.00 92.94 82 THR A O 1
ATOM 566 N N . SER A 1 83 ? 5.779 2.448 -10.999 1.00 95.50 83 SER A N 1
ATOM 567 C CA . SER A 1 83 ? 4.412 2.968 -10.853 1.00 95.50 83 SER A CA 1
ATOM 568 C C . SER A 1 83 ? 3.520 2.020 -10.049 1.00 95.50 83 SER A C 1
ATOM 570 O O . SER A 1 83 ? 2.867 2.460 -9.106 1.00 95.50 83 SER A O 1
ATOM 572 N N . PHE A 1 84 ? 3.540 0.718 -10.338 1.00 95.75 84 PHE A N 1
ATOM 573 C CA . PHE A 1 84 ? 2.743 -0.248 -9.579 1.00 95.75 84 PHE A CA 1
ATOM 574 C C . PHE A 1 84 ? 3.177 -0.347 -8.118 1.00 95.75 84 PHE A C 1
ATOM 576 O O . PHE A 1 84 ? 2.322 -0.390 -7.235 1.00 95.75 84 PHE A O 1
ATOM 583 N N . ARG A 1 85 ? 4.483 -0.278 -7.831 1.00 96.38 85 ARG A N 1
ATOM 584 C CA . ARG A 1 85 ? 4.968 -0.180 -6.448 1.00 96.38 85 ARG A CA 1
ATOM 585 C C . ARG A 1 85 ? 4.403 1.050 -5.731 1.00 96.38 85 ARG A C 1
ATOM 587 O O . ARG A 1 85 ? 4.044 0.940 -4.564 1.00 96.38 85 ARG A O 1
ATOM 594 N N . GLN A 1 86 ? 4.314 2.198 -6.407 1.00 97.56 86 GLN A N 1
ATOM 595 C CA . GLN A 1 86 ? 3.714 3.399 -5.815 1.00 97.56 86 GLN A CA 1
ATOM 596 C C . GLN A 1 86 ? 2.217 3.225 -5.539 1.00 97.56 86 GLN A C 1
ATOM 598 O O . GLN A 1 86 ? 1.763 3.601 -4.466 1.00 97.56 86 GLN A O 1
ATOM 603 N N . HIS A 1 87 ? 1.463 2.565 -6.421 1.00 98.06 87 HIS A N 1
ATOM 604 C CA . HIS A 1 87 ? 0.050 2.270 -6.148 1.00 98.06 87 HIS A CA 1
ATOM 605 C C . HIS A 1 87 ? -0.137 1.418 -4.882 1.00 98.06 87 HIS A C 1
ATOM 607 O O . HIS A 1 87 ? -1.024 1.697 -4.080 1.00 98.06 87 HIS A O 1
ATOM 613 N N . HIS A 1 88 ? 0.724 0.420 -4.662 1.00 98.06 88 HIS A N 1
ATOM 614 C CA . HIS A 1 88 ? 0.696 -0.390 -3.441 1.00 98.06 88 HIS A CA 1
ATOM 615 C C . HIS A 1 88 ? 1.051 0.420 -2.179 1.00 98.06 88 HIS A C 1
ATOM 617 O O . HIS A 1 88 ? 0.461 0.207 -1.120 1.00 98.06 88 HIS A O 1
ATOM 623 N N . LEU A 1 89 ? 1.965 1.395 -2.278 1.00 98.50 89 LEU A N 1
ATOM 624 C CA . LEU A 1 89 ? 2.248 2.327 -1.177 1.00 98.50 89 LEU A CA 1
ATOM 625 C C . LEU A 1 89 ? 1.020 3.185 -0.846 1.00 98.50 89 LEU A C 1
ATOM 627 O O . LEU A 1 89 ? 0.632 3.269 0.320 1.00 98.50 89 LEU A O 1
ATOM 631 N N . ASP A 1 90 ? 0.358 3.733 -1.866 1.00 98.44 90 ASP A N 1
ATOM 632 C CA . ASP A 1 90 ? -0.871 4.511 -1.691 1.00 98.44 90 ASP A CA 1
ATOM 633 C C . ASP A 1 90 ? -1.997 3.665 -1.076 1.00 98.44 90 ASP A C 1
ATOM 635 O O . ASP A 1 90 ? -2.737 4.136 -0.209 1.00 98.44 90 ASP A O 1
ATOM 639 N N . HIS A 1 91 ? -2.140 2.403 -1.499 1.00 98.31 91 HIS A N 1
ATOM 640 C CA . HIS A 1 91 ? -3.108 1.471 -0.920 1.00 98.31 91 HIS A CA 1
ATOM 641 C C . HIS A 1 91 ? -2.816 1.195 0.553 1.00 98.31 91 HIS A C 1
ATOM 643 O O . HIS A 1 91 ? -3.722 1.320 1.378 1.00 98.31 91 HIS A O 1
ATOM 649 N N . ARG A 1 92 ? -1.562 0.878 0.899 1.00 98.56 92 ARG A N 1
ATOM 650 C CA . ARG A 1 92 ? -1.131 0.666 2.286 1.00 98.56 92 ARG A CA 1
ATOM 651 C C . ARG A 1 92 ? -1.496 1.864 3.157 1.00 98.56 92 ARG A C 1
ATOM 653 O O . ARG A 1 92 ? -2.102 1.698 4.213 1.00 98.56 92 ARG A O 1
ATOM 660 N N . ASP A 1 93 ? -1.162 3.071 2.713 1.00 98.56 93 ASP A N 1
ATOM 661 C CA . ASP A 1 93 ? -1.368 4.281 3.510 1.00 98.56 93 ASP A CA 1
ATOM 662 C C . ASP A 1 93 ? -2.864 4.604 3.675 1.00 98.56 93 ASP A C 1
ATOM 664 O O . ASP A 1 93 ? -3.306 4.969 4.770 1.00 98.56 93 ASP A O 1
ATOM 668 N N . ARG A 1 94 ? -3.681 4.352 2.642 1.00 98.50 94 ARG A N 1
ATOM 669 C CA . ARG A 1 94 ? -5.149 4.429 2.741 1.00 98.50 94 ARG A CA 1
ATOM 670 C C . ARG A 1 94 ? -5.721 3.392 3.703 1.00 98.50 94 ARG A C 1
ATOM 672 O O . ARG A 1 94 ? -6.555 3.748 4.529 1.00 98.50 94 ARG A O 1
ATOM 679 N N . LEU A 1 95 ? -5.275 2.137 3.640 1.00 98.38 95 LEU A N 1
ATOM 680 C CA . LEU A 1 95 ? -5.731 1.078 4.547 1.00 98.38 95 LEU A CA 1
ATOM 681 C C . LEU A 1 95 ? -5.397 1.410 6.003 1.00 98.38 95 LEU A C 1
ATOM 683 O O . LEU A 1 95 ? -6.269 1.309 6.864 1.00 98.38 95 LEU A O 1
ATOM 687 N N . ARG A 1 96 ? -4.179 1.895 6.274 1.00 98.38 96 ARG A N 1
ATOM 688 C CA . ARG A 1 96 ? -3.777 2.358 7.611 1.00 98.38 96 ARG A CA 1
ATOM 689 C C . ARG A 1 96 ? -4.679 3.481 8.115 1.00 98.38 96 ARG A C 1
ATOM 691 O O . ARG A 1 96 ? -5.117 3.438 9.262 1.00 98.38 96 ARG A O 1
ATOM 698 N N . SER A 1 97 ? -4.983 4.456 7.258 1.00 97.44 97 SER A N 1
ATOM 699 C CA . SER A 1 97 ? -5.893 5.556 7.593 1.00 97.44 97 SER A CA 1
ATOM 700 C C . SER A 1 97 ? -7.313 5.063 7.888 1.00 97.44 97 SER A C 1
ATOM 702 O O . SER A 1 97 ? -7.898 5.471 8.890 1.00 97.44 97 SER A O 1
ATOM 704 N N . LEU A 1 98 ? -7.847 4.146 7.075 1.00 96.69 98 LEU A N 1
ATOM 705 C CA . LEU A 1 98 ? -9.176 3.569 7.280 1.00 96.69 98 LEU A CA 1
ATOM 706 C C . LEU A 1 98 ? -9.250 2.762 8.581 1.00 96.69 98 LEU A C 1
ATOM 708 O O . LEU A 1 98 ? -10.172 2.972 9.362 1.00 96.69 98 LEU A O 1
ATOM 712 N N . ILE A 1 99 ? -8.274 1.891 8.855 1.00 96.00 99 ILE A N 1
ATOM 713 C CA . ILE A 1 99 ? -8.227 1.102 10.096 1.00 96.00 99 ILE A CA 1
ATOM 714 C C . ILE A 1 99 ? -8.198 2.025 11.319 1.00 96.00 99 ILE A C 1
ATOM 716 O O . ILE A 1 99 ? -9.011 1.853 12.229 1.00 96.00 99 ILE A O 1
ATOM 720 N N . ALA A 1 100 ? -7.321 3.034 11.313 1.00 95.31 100 ALA A N 1
ATOM 721 C CA . ALA A 1 100 ? -7.233 4.011 12.395 1.00 95.31 100 ALA A CA 1
ATOM 722 C C . ALA A 1 100 ? -8.537 4.812 12.558 1.00 95.31 100 ALA A C 1
ATOM 724 O O . ALA A 1 100 ? -9.001 5.016 13.679 1.00 95.31 100 ALA A O 1
ATOM 725 N N . GLY A 1 101 ? -9.173 5.212 11.451 1.00 94.38 101 GLY A N 1
ATOM 726 C CA . GLY A 1 101 ? -10.453 5.927 11.455 1.00 94.38 101 GLY A CA 1
ATOM 727 C C . GLY A 1 101 ? -11.623 5.112 12.019 1.00 94.38 101 GLY A C 1
ATOM 728 O O . GLY A 1 101 ? -12.571 5.688 12.546 1.00 94.38 101 GLY A O 1
ATOM 729 N N . LEU A 1 102 ? -11.545 3.779 11.965 1.00 93.94 102 LEU A N 1
ATOM 730 C CA . LEU A 1 102 ? -12.509 2.869 12.596 1.00 93.94 102 LEU A CA 1
ATOM 731 C C . LEU A 1 102 ? -12.144 2.518 14.053 1.00 93.94 102 LEU A C 1
ATOM 733 O O . LEU A 1 102 ? -12.825 1.697 14.664 1.00 93.94 102 LEU A O 1
ATOM 737 N N . GLY A 1 103 ? -11.087 3.119 14.611 1.00 91.62 103 GLY A N 1
ATOM 738 C CA . GLY A 1 103 ? -10.604 2.858 15.971 1.00 91.62 103 GLY A CA 1
ATOM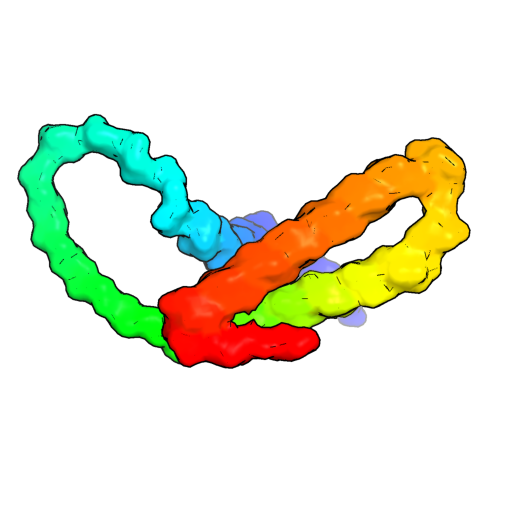 739 C C . GLY A 1 103 ? -9.742 1.598 16.113 1.00 91.62 103 GLY A C 1
ATOM 740 O O . GLY A 1 103 ? -9.449 1.188 17.234 1.00 91.62 103 GLY A O 1
ATOM 741 N N . GLY A 1 104 ? -9.344 0.972 15.002 1.00 93.19 104 GLY A N 1
ATOM 742 C CA . GLY A 1 104 ? -8.405 -0.147 14.994 1.00 93.19 104 GLY A CA 1
ATOM 743 C C . GLY A 1 104 ? -6.944 0.308 15.040 1.00 93.19 104 GLY A C 1
ATOM 744 O O . GLY A 1 104 ? -6.618 1.460 14.757 1.00 93.19 104 GLY A O 1
ATOM 745 N N . THR A 1 105 ? -6.040 -0.616 15.358 1.00 96.69 105 THR A N 1
ATOM 746 C CA . THR A 1 105 ? -4.591 -0.404 15.242 1.00 96.69 105 THR A CA 1
ATOM 747 C C . THR A 1 105 ? -4.095 -1.112 13.982 1.00 96.69 105 THR A C 1
ATOM 749 O O . THR A 1 105 ? -4.213 -2.334 13.925 1.00 96.69 105 THR A O 1
ATOM 752 N N . PRO A 1 106 ? -3.581 -0.388 12.971 1.00 96.62 106 PRO A N 1
ATOM 753 C CA . PRO A 1 106 ? -3.084 -1.015 11.750 1.00 96.62 106 PRO A CA 1
ATOM 754 C C . PRO A 1 106 ? -1.871 -1.901 12.036 1.00 96.62 106 PRO A C 1
ATOM 756 O O . PRO A 1 106 ? -0.956 -1.468 12.744 1.00 96.62 106 PRO A O 1
ATOM 759 N N . THR A 1 107 ? -1.836 -3.094 11.443 1.00 94.19 107 THR A N 1
ATOM 760 C CA . THR A 1 107 ? -0.644 -3.947 11.438 1.00 94.19 107 THR A CA 1
ATOM 761 C C . THR A 1 107 ? 0.558 -3.194 10.835 1.00 94.19 107 THR A C 1
ATOM 763 O O . THR A 1 107 ? 0.387 -2.487 9.836 1.00 94.19 107 THR A O 1
ATOM 766 N N . PRO A 1 108 ? 1.753 -3.282 11.452 1.00 91.38 108 PRO A N 1
ATOM 767 C CA . PRO A 1 108 ? 2.957 -2.576 11.009 1.00 91.38 108 PRO A CA 1
ATOM 768 C C . PRO A 1 108 ? 3.536 -3.086 9.687 1.00 91.38 108 PRO A C 1
ATOM 770 O O . PRO A 1 108 ? 3.351 -4.282 9.354 1.00 91.38 108 PRO A O 1
#

Sequence (108 aa):
MPLTPPSRRDLLRTGSALAGAVALGACGGSVAGPAPKARATATPTAGAVHLLDQALVVEHTTLYAYSLGVQLFGAATAPLATSFRQHHLDHRDRLRSLIAGLGGTPTP

Secondary structure (DSSP, 8-state):
---PPPPHHHHHHHHHHHHHHHTTS-------SPPP---------HHHHHHHHHHHHHHHHHHHHHHHHGGGS-TTTHHHHHHHHHHHHHHHHHHHHHHHHTT-----

Radius of gyration: 18.56 Å; Cα contacts (8 Å, |Δi|>4): 43; chains: 1; bounding box: 53×50×37 Å

Nearest PDB structures (foldseek):
  5oen-assembly1_B  TM=8.686E-01  e=2.870E+00  Mus musculus
  4n84-assembly1_B  TM=8.084E-01  e=2.870E+00  Homo sapiens
  5sva-assembly1_U  TM=3.987E-01  e=9.472E+00  Saccharomyces cerevisiae

Foldseek 3Di:
DDDDPDDPVVVVVVVVVVVVVVPPPPPPDDDPDDPDDPDPPPQCDPVNLVVLLVVLVVLVVVLVCLVVCLVVDDPVCNVVSVVVSVVSVVSNVVSCVVSVVSVHHHDD

pLDDT: mean 77.23, std 21.63, range [39.69, 98.56]

Mean predicted aligned error: 14.94 Å

Solvent-accessible surface area (backbone atoms only — not comparable to full-atom values): 6678 Å² total; per-residue (Å²): 133,87,82,77,77,82,50,74,67,54,54,49,56,58,45,49,63,58,50,60,72,64,64,83,79,76,78,93,66,96,69,97,60,84,76,74,73,78,70,74,79,71,70,72,49,71,65,57,44,51,54,46,42,54,52,38,54,50,34,52,55,49,53,50,49,46,71,69,44,54,82,72,45,53,83,89,46,37,65,58,54,51,52,53,51,49,53,44,52,54,48,39,55,49,40,40,50,52,26,42,73,62,73,39,84,56,79,131